Protein AF-A0A1C0ABP0-F1 (afdb_monomer_lite)

Foldseek 3Di:
DDPPPPWDKDFDDPPPKDKAFDAWDDADPVCVVQQWPTWGWIWIDDPVPVPTDPDIWIWIWGWDADPVRDIDIGIITTRCPPDHSSVSVVVVVVCVVPDDDD

Radius of gyration: 14.35 Å; chains: 1; bounding box: 39×36×33 Å

Organism: NCBI:txid1413210

Secondary structure (DSSP, 8-state):
--------EE----TT--EEEEEE----HHHHHTTEEEEEEEEES-TTTT---SS-EEEEEEEEE-TTS-EEEEEEEES-TTS-HHHHHHHHHHHTTS----

Structure (mmCIF, N/CA/C/O backbone):
data_AF-A0A1C0ABP0-F1
#
_entry.id   AF-A0A1C0ABP0-F1
#
loop_
_atom_site.group_PDB
_atom_site.id
_atom_site.type_symbol
_atom_site.label_atom_id
_atom_site.label_alt_id
_atom_site.label_comp_id
_atom_site.label_asym_id
_atom_site.label_entity_id
_atom_site.label_seq_id
_atom_site.pdbx_PDB_ins_code
_atom_site.Cartn_x
_atom_site.Cartn_y
_atom_site.Cartn_z
_atom_site.occupancy
_atom_site.B_iso_or_equiv
_atom_site.auth_seq_id
_atom_site.auth_comp_id
_atom_site.auth_asym_id
_atom_site.auth_atom_id
_atom_site.pdbx_PDB_model_num
ATOM 1 N N . MET A 1 1 ? 2.062 -29.754 -10.943 1.00 36.81 1 MET A N 1
ATOM 2 C CA . MET A 1 1 ? 2.992 -29.060 -10.030 1.00 36.81 1 MET A CA 1
ATOM 3 C C . MET A 1 1 ? 2.281 -27.790 -9.590 1.00 36.81 1 MET A C 1
ATOM 5 O O . MET A 1 1 ? 2.159 -26.876 -10.387 1.00 36.81 1 MET A O 1
ATOM 9 N N . LEU A 1 2 ? 1.648 -27.799 -8.415 1.00 37.75 2 LEU A N 1
ATOM 10 C CA . LEU A 1 2 ? 0.976 -26.611 -7.884 1.00 37.75 2 LEU A CA 1
ATOM 11 C C . LEU A 1 2 ? 2.068 -25.697 -7.330 1.00 37.75 2 LEU A C 1
ATOM 13 O O . LEU A 1 2 ? 2.594 -25.957 -6.248 1.00 37.75 2 LEU A O 1
ATOM 17 N N . GLU A 1 3 ? 2.454 -24.676 -8.093 1.00 42.16 3 GLU A N 1
ATOM 18 C CA . GLU A 1 3 ? 3.229 -23.577 -7.532 1.00 42.16 3 GLU A CA 1
ATOM 19 C C . GLU A 1 3 ? 2.358 -22.899 -6.475 1.00 42.16 3 GLU A C 1
ATOM 21 O O . GLU A 1 3 ? 1.411 -22.170 -6.771 1.00 42.16 3 GLU A O 1
ATOM 26 N N . PHE A 1 4 ? 2.652 -23.176 -5.208 1.00 43.28 4 PHE A N 1
ATOM 27 C CA . PHE A 1 4 ? 2.191 -22.328 -4.127 1.00 43.28 4 PHE A CA 1
ATOM 28 C C . PHE A 1 4 ? 2.801 -20.948 -4.368 1.00 43.28 4 PHE A C 1
ATOM 30 O O . PHE A 1 4 ? 3.975 -20.736 -4.064 1.00 43.28 4 PHE A O 1
ATOM 37 N N . PHE A 1 5 ? 2.019 -20.022 -4.930 1.00 45.97 5 PHE A N 1
ATOM 38 C CA . PHE A 1 5 ? 2.371 -18.609 -4.999 1.00 45.97 5 PHE A CA 1
ATOM 39 C C . PHE A 1 5 ? 2.637 -18.121 -3.572 1.00 45.97 5 PHE A C 1
ATOM 41 O O . PHE A 1 5 ? 1.713 -17.771 -2.834 1.00 45.97 5 PHE A O 1
ATOM 48 N N . ARG A 1 6 ? 3.904 -18.141 -3.150 1.00 54.12 6 ARG A N 1
ATOM 49 C CA . ARG A 1 6 ? 4.319 -17.585 -1.866 1.00 54.12 6 ARG A CA 1
ATOM 50 C C . ARG A 1 6 ? 4.041 -16.090 -1.921 1.00 54.12 6 ARG A C 1
ATOM 52 O O . ARG A 1 6 ? 4.660 -15.361 -2.690 1.00 54.12 6 ARG A O 1
ATOM 59 N N . ILE A 1 7 ? 3.067 -15.650 -1.135 1.00 53.03 7 ILE A N 1
ATOM 60 C CA . ILE A 1 7 ? 2.769 -14.232 -0.978 1.00 53.03 7 ILE A CA 1
ATOM 61 C C . ILE A 1 7 ? 3.819 -13.664 -0.026 1.00 53.03 7 ILE A C 1
ATOM 63 O O . ILE A 1 7 ? 3.882 -14.063 1.137 1.00 53.03 7 ILE A O 1
ATOM 67 N N . TYR A 1 8 ? 4.651 -12.750 -0.520 1.00 59.50 8 TYR A N 1
ATOM 68 C CA . TYR A 1 8 ? 5.636 -12.057 0.300 1.00 59.50 8 TYR A CA 1
ATOM 69 C C . TYR A 1 8 ? 5.067 -10.690 0.690 1.00 59.50 8 TYR A C 1
ATOM 71 O O . TYR A 1 8 ? 5.008 -9.770 -0.124 1.00 59.50 8 TYR A O 1
ATOM 79 N N . PHE A 1 9 ? 4.622 -10.562 1.941 1.00 62.44 9 PHE A N 1
ATOM 80 C CA . PHE A 1 9 ? 4.275 -9.270 2.531 1.00 62.44 9 PHE A CA 1
ATOM 81 C C . PHE A 1 9 ? 5.511 -8.706 3.234 1.00 62.44 9 PHE A C 1
ATOM 83 O O . PHE A 1 9 ? 6.031 -9.322 4.164 1.00 62.44 9 PHE A O 1
ATOM 90 N N . VAL A 1 10 ? 5.977 -7.534 2.811 1.00 61.53 10 VAL A N 1
ATOM 91 C CA . VAL A 1 10 ? 7.048 -6.798 3.489 1.00 61.53 10 VAL A CA 1
ATOM 92 C C . VAL A 1 10 ? 6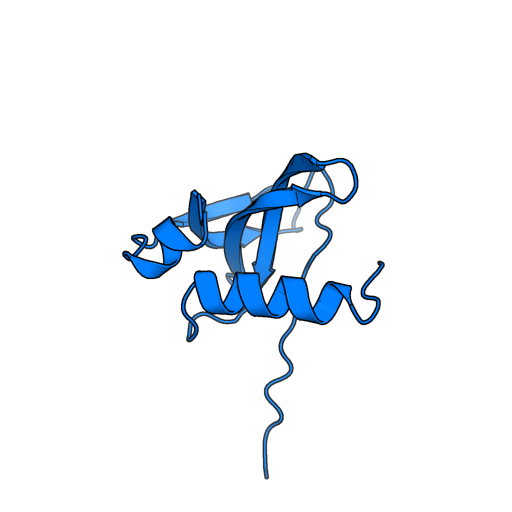.381 -5.749 4.368 1.00 61.53 10 VAL A C 1
ATOM 94 O O . VAL A 1 10 ? 5.815 -4.776 3.886 1.00 61.53 10 VAL A O 1
ATOM 97 N N . THR A 1 11 ? 6.391 -5.970 5.679 1.00 64.56 11 THR A N 1
ATOM 98 C CA . THR A 1 11 ? 5.551 -5.200 6.613 1.00 64.56 11 THR A CA 1
ATOM 99 C C . THR A 1 11 ? 6.347 -4.227 7.486 1.00 64.56 11 THR A C 1
ATOM 101 O O . THR A 1 11 ? 5.758 -3.392 8.168 1.00 64.56 11 THR A O 1
ATOM 104 N N . ARG A 1 12 ? 7.686 -4.288 7.451 1.00 58.88 12 ARG A N 1
ATOM 105 C CA . ARG A 1 12 ? 8.567 -3.348 8.158 1.00 58.88 12 ARG A CA 1
ATOM 106 C C . ARG A 1 12 ? 9.674 -2.863 7.229 1.00 58.88 12 ARG A C 1
ATOM 108 O O . ARG A 1 12 ? 10.722 -3.491 7.105 1.00 58.88 12 ARG A O 1
ATOM 115 N N . VAL A 1 13 ? 9.437 -1.730 6.580 1.00 66.50 13 VAL A N 1
ATOM 116 C CA . VAL A 1 13 ? 10.517 -0.935 5.987 1.00 66.50 13 VAL A CA 1
ATOM 117 C C . VAL A 1 13 ? 11.196 -0.102 7.066 1.00 66.50 13 VAL A C 1
ATOM 119 O O . VAL A 1 13 ? 10.573 0.272 8.062 1.00 66.50 13 VAL A O 1
ATOM 122 N N . LYS A 1 14 ? 12.497 0.156 6.908 1.00 69.19 14 LYS A N 1
ATOM 123 C CA . LYS A 1 14 ? 13.207 1.065 7.812 1.00 69.19 14 LYS A CA 1
ATOM 124 C C . LYS A 1 14 ? 12.688 2.481 7.568 1.00 69.19 14 LYS A C 1
ATOM 126 O O . LYS A 1 14 ? 12.310 2.819 6.452 1.00 69.19 14 LYS A O 1
ATOM 131 N N . SER A 1 15 ? 12.708 3.328 8.593 1.00 71.25 15 SER A N 1
ATOM 132 C CA . SER A 1 15 ? 12.251 4.722 8.472 1.00 71.25 15 SER A CA 1
ATOM 133 C C . SER A 1 15 ? 13.016 5.525 7.413 1.00 71.25 15 SER A C 1
ATOM 135 O O . SER A 1 15 ? 12.500 6.513 6.908 1.00 71.25 15 SER A O 1
ATOM 137 N N . ASN A 1 16 ? 14.231 5.098 7.059 1.00 76.56 16 ASN A N 1
ATOM 138 C CA . ASN A 1 16 ? 15.057 5.703 6.017 1.00 76.56 16 ASN A CA 1
ATOM 139 C C . ASN A 1 16 ? 14.924 5.026 4.639 1.00 76.56 16 ASN A C 1
ATOM 141 O O . ASN A 1 16 ? 15.683 5.361 3.728 1.00 76.56 16 ASN A O 1
ATOM 145 N N . THR A 1 17 ? 14.022 4.054 4.472 1.00 78.62 17 THR A N 1
ATOM 146 C CA . THR A 1 17 ? 13.776 3.431 3.170 1.00 78.62 17 THR A CA 1
ATOM 147 C C . THR A 1 17 ? 13.173 4.471 2.231 1.00 78.62 17 THR A C 1
ATOM 149 O O . THR A 1 17 ? 12.073 4.965 2.464 1.00 78.62 17 THR A O 1
ATOM 152 N N . LYS A 1 18 ? 13.891 4.791 1.150 1.00 85.81 18 LYS A N 1
ATOM 153 C CA . LYS A 1 18 ? 13.351 5.613 0.067 1.00 85.81 18 LYS A CA 1
ATOM 154 C C . LYS A 1 18 ? 12.341 4.791 -0.732 1.00 85.81 18 LYS A C 1
ATOM 156 O O . LYS A 1 18 ? 12.630 3.646 -1.085 1.00 85.81 18 LYS A O 1
ATOM 161 N N . ILE A 1 19 ? 11.173 5.377 -0.970 1.00 88.62 19 ILE A N 1
ATOM 162 C CA . ILE A 1 19 ? 10.097 4.806 -1.779 1.00 88.62 19 ILE A CA 1
ATOM 163 C C . ILE A 1 19 ? 9.822 5.795 -2.903 1.00 88.62 19 ILE A C 1
ATOM 165 O O . ILE A 1 19 ? 9.498 6.953 -2.645 1.00 88.62 19 ILE A O 1
ATOM 169 N N . GLU A 1 20 ? 9.975 5.338 -4.134 1.00 91.69 20 GLU A N 1
ATOM 170 C CA . GLU A 1 20 ? 9.655 6.091 -5.339 1.00 91.69 20 GLU A CA 1
ATOM 171 C C . GLU A 1 20 ? 8.337 5.562 -5.902 1.00 91.69 20 GLU A C 1
ATOM 173 O O . GLU A 1 20 ? 8.216 4.360 -6.128 1.00 91.69 20 GLU A O 1
ATOM 178 N N . ILE A 1 21 ? 7.350 6.438 -6.104 1.00 93.81 21 ILE A N 1
ATOM 179 C CA . ILE A 1 21 ? 6.097 6.069 -6.772 1.00 93.81 21 ILE A CA 1
ATOM 180 C C . ILE A 1 21 ? 6.366 6.020 -8.273 1.00 93.81 21 ILE A C 1
ATOM 182 O O . ILE A 1 21 ? 6.754 7.030 -8.854 1.00 93.81 21 ILE A O 1
ATOM 186 N N . ILE A 1 22 ? 6.151 4.853 -8.876 1.00 95.00 22 ILE A N 1
ATOM 187 C CA . ILE A 1 22 ? 6.317 4.632 -10.314 1.00 95.00 22 ILE A CA 1
ATOM 188 C C . ILE A 1 22 ? 4.985 4.850 -11.024 1.00 95.00 22 ILE A C 1
ATOM 190 O O . ILE A 1 22 ? 4.913 5.618 -11.980 1.00 95.00 22 ILE A O 1
ATOM 194 N N . ASN A 1 23 ? 3.926 4.210 -10.525 1.00 95.69 23 ASN A N 1
ATOM 195 C CA . ASN A 1 23 ? 2.605 4.267 -11.134 1.00 95.69 23 ASN A CA 1
ATOM 196 C C . ASN A 1 23 ? 1.511 4.282 -10.053 1.00 95.69 23 ASN A C 1
ATOM 198 O O . ASN A 1 23 ? 1.345 3.283 -9.353 1.00 95.69 23 ASN A O 1
ATOM 202 N N . PRO A 1 24 ? 0.775 5.390 -9.870 1.00 96.31 24 PRO A N 1
ATOM 203 C CA . PRO A 1 24 ? -0.404 5.396 -9.016 1.00 96.31 24 PRO A CA 1
ATOM 204 C C . PRO A 1 24 ? -1.544 4.605 -9.672 1.00 96.31 24 PRO A C 1
ATOM 206 O O . PRO A 1 24 ? -1.776 4.706 -10.874 1.00 96.31 24 PRO A O 1
ATOM 209 N N . VAL A 1 25 ? -2.279 3.843 -8.866 1.00 96.31 25 VAL A N 1
ATOM 210 C CA . VAL A 1 25 ? -3.445 3.066 -9.291 1.00 96.31 25 VAL A CA 1
ATOM 211 C C . VAL A 1 25 ? -4.706 3.727 -8.740 1.00 96.31 25 VAL A C 1
ATOM 213 O O . VAL A 1 25 ? -4.785 4.060 -7.555 1.00 96.31 25 VAL A O 1
ATOM 216 N N . ASP A 1 26 ? -5.705 3.922 -9.601 1.00 97.19 26 ASP A N 1
ATOM 217 C CA . ASP A 1 26 ? -6.975 4.522 -9.200 1.00 97.19 26 ASP A CA 1
ATOM 218 C C . ASP A 1 26 ? -7.736 3.625 -8.217 1.00 97.19 26 ASP A C 1
ATOM 220 O O . ASP A 1 26 ? -7.968 2.440 -8.458 1.00 97.19 26 ASP A O 1
ATOM 224 N N . LEU A 1 27 ? -8.186 4.222 -7.112 1.00 97.44 27 LEU A N 1
ATOM 225 C CA . LEU A 1 27 ? -8.955 3.516 -6.091 1.00 97.44 27 LEU A CA 1
ATOM 226 C C . LEU A 1 27 ? -10.406 3.327 -6.531 1.00 97.44 27 LEU A C 1
ATOM 228 O O . LEU A 1 27 ? -11.137 4.302 -6.763 1.00 97.44 27 LEU A O 1
ATOM 232 N N . ASN A 1 28 ? -10.855 2.074 -6.551 1.00 97.44 28 ASN A N 1
ATOM 233 C CA . ASN A 1 28 ? -12.251 1.755 -6.819 1.00 97.44 28 ASN A CA 1
ATOM 234 C C . ASN A 1 28 ? -13.143 2.011 -5.584 1.00 97.44 28 ASN A C 1
ATOM 236 O O . ASN A 1 28 ? -12.680 2.385 -4.502 1.00 97.44 28 ASN A O 1
ATOM 240 N N . THR A 1 29 ? -14.456 1.822 -5.733 1.00 98.12 29 THR A N 1
ATOM 241 C CA . THR A 1 29 ? -15.427 2.053 -4.648 1.00 98.12 29 THR A CA 1
ATOM 242 C C . THR A 1 29 ? -15.142 1.204 -3.405 1.00 98.12 29 THR A C 1
ATOM 244 O O . THR A 1 29 ? -15.154 1.733 -2.296 1.00 98.12 29 THR A O 1
ATOM 247 N N . LYS A 1 30 ? -14.812 -0.083 -3.572 1.00 97.81 30 LYS A N 1
ATOM 248 C CA . LYS A 1 30 ? -14.530 -0.997 -2.450 1.00 97.81 30 LYS A CA 1
ATOM 249 C C . LYS A 1 30 ? -13.241 -0.630 -1.718 1.00 97.81 30 LYS A C 1
ATOM 251 O O . LYS A 1 30 ? -13.150 -0.811 -0.503 1.00 97.81 30 LYS A O 1
ATOM 256 N N . ASP A 1 31 ? -12.250 -0.112 -2.440 1.00 97.25 31 ASP A N 1
ATOM 257 C CA . ASP A 1 31 ? -11.007 0.382 -1.850 1.00 97.25 31 ASP A CA 1
ATOM 258 C C . ASP A 1 31 ? -11.280 1.593 -0.952 1.00 97.25 31 ASP A C 1
ATOM 260 O O . ASP A 1 31 ? -10.825 1.632 0.193 1.00 97.25 31 ASP A O 1
ATOM 264 N N . LYS A 1 32 ? -12.111 2.534 -1.416 1.00 96.62 32 LYS A N 1
ATOM 265 C CA . LYS A 1 32 ? -12.533 3.701 -0.625 1.00 96.62 32 LYS A CA 1
ATOM 266 C C . LYS A 1 32 ? -13.333 3.295 0.614 1.00 96.62 32 LYS A C 1
ATOM 268 O O . LYS A 1 32 ? -13.025 3.755 1.709 1.00 96.62 32 LYS A O 1
ATOM 273 N N . GLU A 1 33 ? -14.300 2.387 0.469 1.00 96.75 33 GLU A N 1
ATOM 274 C CA . GLU A 1 33 ? -15.069 1.818 1.593 1.00 96.75 33 GLU A CA 1
ATOM 275 C C . GLU A 1 33 ? -14.170 1.110 2.618 1.00 96.75 33 GLU A C 1
ATOM 277 O O . GLU A 1 33 ? -14.441 1.113 3.819 1.00 96.75 33 GLU A O 1
ATOM 282 N N . SER A 1 34 ? -13.064 0.532 2.148 1.00 93.44 34 SER A N 1
ATOM 283 C CA . SER A 1 34 ? -12.060 -0.133 2.982 1.00 93.44 34 SER A CA 1
ATOM 284 C C . SER A 1 34 ? -10.999 0.821 3.543 1.00 93.44 34 SER A C 1
ATOM 286 O O . SER A 1 34 ? -10.021 0.355 4.130 1.00 93.44 34 SER A O 1
ATOM 288 N N . ASN 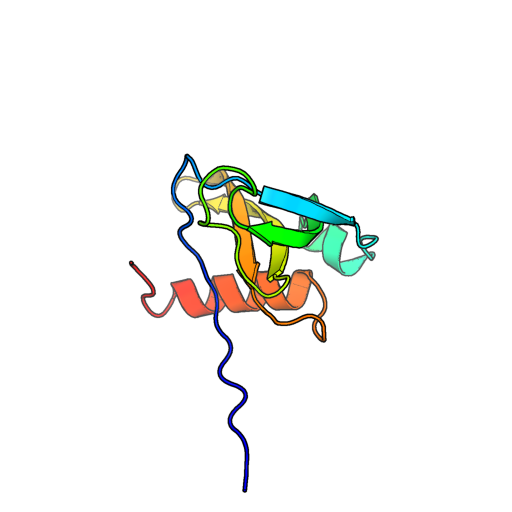A 1 35 ? -11.183 2.138 3.401 1.00 95.62 35 ASN A N 1
ATOM 289 C CA . ASN A 1 35 ? -10.256 3.183 3.845 1.00 95.62 35 ASN A CA 1
ATOM 290 C C . ASN A 1 35 ? -8.838 3.060 3.255 1.00 95.62 35 ASN A C 1
ATOM 292 O O . ASN A 1 35 ? -7.847 3.406 3.912 1.00 95.62 35 ASN A O 1
ATOM 296 N N . ILE A 1 36 ? -8.721 2.562 2.021 1.00 96.75 36 ILE A N 1
ATOM 297 C CA . ILE A 1 36 ? -7.472 2.653 1.263 1.00 96.75 36 ILE A CA 1
ATOM 298 C C . ILE A 1 36 ? -7.238 4.122 0.901 1.00 96.75 36 ILE A C 1
ATOM 300 O O . ILE A 1 36 ? -8.139 4.816 0.437 1.00 96.75 36 ILE A O 1
ATOM 304 N N . LEU A 1 37 ? -6.020 4.596 1.155 1.00 96.81 37 LEU A N 1
ATOM 305 C CA . LEU A 1 37 ? -5.589 5.971 0.910 1.00 96.81 37 LEU A CA 1
ATOM 306 C C . LEU A 1 37 ? -4.697 6.093 -0.328 1.00 96.81 37 LEU A C 1
ATOM 308 O O . LEU A 1 37 ? -4.652 7.152 -0.944 1.00 96.81 37 LEU A O 1
ATOM 312 N N . LEU A 1 38 ? -3.948 5.038 -0.651 1.00 96.81 38 LEU A N 1
ATOM 313 C CA . LEU A 1 38 ? -3.051 4.978 -1.802 1.00 96.81 38 LEU A CA 1
ATOM 314 C C . LEU A 1 38 ? -2.918 3.529 -2.253 1.00 96.81 38 LEU A C 1
ATOM 316 O O . LEU A 1 38 ? -2.786 2.629 -1.420 1.00 96.81 38 LEU A O 1
ATOM 320 N N . ASP A 1 39 ? -2.880 3.347 -3.561 1.00 97.38 39 ASP A N 1
ATOM 321 C CA . ASP A 1 39 ? -2.432 2.134 -4.215 1.00 97.38 39 ASP A CA 1
ATOM 322 C C . ASP A 1 39 ? -1.473 2.538 -5.335 1.00 97.38 39 ASP A C 1
ATOM 324 O O . ASP A 1 39 ? -1.776 3.452 -6.104 1.00 97.38 39 ASP A O 1
ATOM 328 N N . ALA A 1 40 ? -0.279 1.958 -5.363 1.00 97.38 40 ALA A N 1
ATOM 329 C CA . ALA A 1 40 ? 0.737 2.333 -6.334 1.00 97.38 40 ALA A CA 1
ATOM 330 C C . ALA A 1 40 ? 1.790 1.247 -6.531 1.00 97.38 40 ALA A C 1
ATOM 332 O O . ALA A 1 40 ? 2.213 0.597 -5.572 1.00 97.38 40 ALA A O 1
ATOM 333 N N . ASP A 1 41 ? 2.305 1.155 -7.749 1.00 95.38 41 ASP A N 1
ATOM 334 C CA . ASP A 1 41 ? 3.568 0.485 -8.027 1.00 95.38 41 ASP A CA 1
ATOM 335 C C . ASP A 1 41 ? 4.712 1.410 -7.599 1.00 95.38 41 ASP A C 1
ATOM 337 O O . ASP A 1 41 ? 4.701 2.623 -7.845 1.00 95.38 41 ASP A O 1
ATOM 341 N N . VAL A 1 42 ? 5.694 0.849 -6.905 1.00 93.38 42 VAL A N 1
ATOM 342 C CA . VAL A 1 42 ? 6.782 1.579 -6.264 1.00 93.38 42 VAL A CA 1
ATOM 343 C C . VAL A 1 42 ? 8.120 0.887 -6.462 1.00 93.38 42 VAL A C 1
ATOM 345 O O . VAL A 1 42 ? 8.217 -0.339 -6.544 1.00 93.38 42 VAL A O 1
ATOM 348 N N . MET A 1 43 ? 9.186 1.679 -6.428 1.00 91.19 43 MET A N 1
ATOM 349 C CA . MET A 1 43 ? 10.547 1.180 -6.316 1.00 91.19 43 MET A CA 1
ATOM 350 C C . MET A 1 43 ? 11.117 1.496 -4.935 1.00 91.19 43 MET A C 1
ATOM 352 O O . MET A 1 43 ? 10.950 2.598 -4.410 1.00 91.19 43 MET A O 1
ATOM 356 N N . LEU A 1 44 ? 11.798 0.519 -4.334 1.00 87.81 44 LEU A N 1
ATOM 357 C CA . LEU A 1 44 ? 12.413 0.664 -3.015 1.00 87.81 44 LEU A CA 1
ATOM 358 C C . LEU A 1 4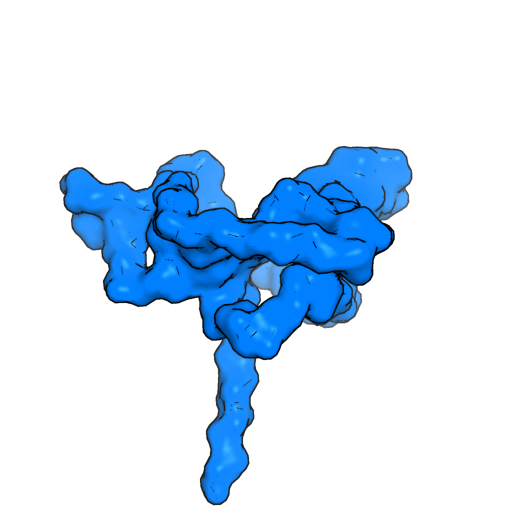4 ? 13.922 0.876 -3.124 1.00 87.81 44 LEU A C 1
ATOM 360 O O . LEU A 1 44 ? 14.596 0.224 -3.922 1.00 87.81 44 LEU A O 1
ATOM 364 N N . GLY A 1 45 ? 14.455 1.721 -2.245 1.00 81.81 45 GLY A N 1
ATOM 365 C CA . GLY A 1 45 ? 15.882 2.016 -2.147 1.00 81.81 45 GLY A CA 1
ATOM 366 C C . GLY A 1 45 ? 16.300 3.224 -2.982 1.00 81.81 45 GLY A C 1
ATOM 367 O O . GLY A 1 45 ? 15.480 3.933 -3.555 1.00 81.81 45 GLY A O 1
ATOM 368 N N . ASP A 1 46 ? 17.599 3.500 -2.995 1.00 76.25 46 ASP A N 1
ATOM 369 C CA . ASP A 1 46 ? 18.159 4.701 -3.616 1.00 76.25 46 ASP A CA 1
ATOM 370 C C . ASP A 1 46 ? 19.091 4.330 -4.771 1.00 76.25 46 ASP A C 1
ATOM 372 O O . ASP A 1 46 ? 19.939 3.440 -4.640 1.00 76.25 46 ASP A O 1
ATOM 376 N N . HIS A 1 47 ? 18.970 5.060 -5.879 1.00 68.19 47 HIS A N 1
ATOM 377 C CA . HIS A 1 47 ? 19.874 4.979 -7.023 1.00 68.19 47 HIS A CA 1
ATOM 378 C C . HIS A 1 47 ? 21.334 5.234 -6.641 1.00 68.19 47 HIS A C 1
ATOM 380 O O . HIS A 1 47 ? 22.235 4.604 -7.190 1.00 68.19 47 HIS A O 1
ATOM 386 N N . THR A 1 48 ? 21.574 6.135 -5.688 1.00 69.44 48 THR A N 1
ATOM 387 C CA . THR A 1 48 ? 22.928 6.580 -5.333 1.00 69.44 48 THR A CA 1
ATOM 388 C C . THR A 1 48 ? 23.666 5.606 -4.414 1.00 69.44 48 THR A C 1
ATOM 390 O O . THR A 1 48 ? 24.892 5.538 -4.452 1.00 69.44 48 THR A O 1
ATOM 393 N N . SER A 1 49 ? 22.948 4.800 -3.620 1.00 65.81 49 SER A N 1
ATOM 394 C 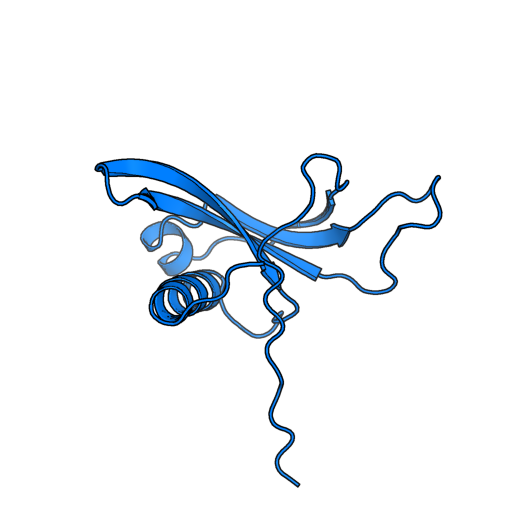CA . SER A 1 49 ? 23.555 3.936 -2.592 1.00 65.81 49 SER A CA 1
ATOM 395 C C . SER A 1 49 ? 23.650 2.453 -2.974 1.00 65.81 49 SER A C 1
ATOM 397 O O . SER A 1 49 ? 23.989 1.631 -2.127 1.00 65.81 49 SER A O 1
ATOM 399 N N . LYS A 1 50 ? 23.359 2.081 -4.233 1.00 69.75 50 LYS A N 1
ATOM 400 C CA . LYS A 1 50 ? 23.284 0.678 -4.713 1.00 69.75 50 LYS A CA 1
ATOM 401 C C . LYS A 1 50 ? 22.302 -0.210 -3.924 1.00 69.75 50 LYS A C 1
ATOM 403 O O . LYS A 1 50 ? 22.359 -1.431 -4.023 1.00 69.75 50 LYS A O 1
ATOM 408 N N . THR A 1 51 ? 21.396 0.391 -3.153 1.00 75.50 51 THR A N 1
ATOM 409 C CA . THR A 1 51 ? 20.381 -0.320 -2.354 1.00 75.50 51 THR A CA 1
ATOM 410 C C . THR A 1 51 ? 19.050 -0.471 -3.084 1.00 75.50 51 THR A C 1
ATOM 412 O O . THR A 1 51 ? 18.131 -1.082 -2.541 1.00 75.50 51 THR A O 1
ATOM 415 N N . ARG A 1 52 ? 18.931 0.090 -4.297 1.00 81.44 52 ARG A N 1
ATOM 416 C CA . ARG A 1 52 ? 17.714 -0.003 -5.106 1.00 81.44 52 ARG A CA 1
ATOM 417 C C . ARG A 1 52 ? 17.384 -1.464 -5.398 1.00 81.44 52 ARG A C 1
ATOM 419 O O . ARG A 1 52 ? 18.240 -2.228 -5.851 1.00 81.44 52 ARG A O 1
ATOM 426 N N . MET A 1 53 ? 16.143 -1.848 -5.129 1.00 81.56 53 MET A N 1
ATOM 427 C CA . MET A 1 53 ? 15.644 -3.165 -5.492 1.00 81.56 53 MET A CA 1
ATOM 428 C C . MET A 1 53 ? 15.623 -3.325 -7.016 1.00 81.56 53 MET A C 1
ATOM 430 O O . MET A 1 53 ? 15.508 -2.358 -7.763 1.00 81.56 53 MET A O 1
ATOM 434 N N . LYS A 1 54 ? 15.775 -4.569 -7.480 1.00 82.12 54 LYS A N 1
ATOM 435 C CA . LYS A 1 54 ? 15.777 -4.892 -8.917 1.00 82.12 54 LYS A CA 1
ATOM 436 C C . LYS A 1 54 ? 14.378 -4.918 -9.530 1.00 82.12 54 LYS A C 1
ATOM 438 O O . LYS A 1 54 ? 14.255 -4.792 -10.741 1.00 82.12 54 LYS A O 1
ATOM 443 N N . HIS A 1 55 ? 13.361 -5.139 -8.706 1.00 85.81 55 HIS A N 1
ATOM 444 C CA . HIS A 1 55 ? 11.983 -5.324 -9.135 1.00 85.81 55 HIS A CA 1
ATOM 445 C C . HIS A 1 55 ? 11.084 -4.340 -8.404 1.00 85.81 55 HIS A C 1
ATOM 447 O O . HIS A 1 55 ? 11.312 -4.050 -7.225 1.00 85.81 55 HIS A O 1
ATOM 453 N N . GLU A 1 56 ? 10.071 -3.869 -9.122 1.00 90.00 56 GLU A N 1
ATOM 454 C CA . GLU A 1 56 ? 8.988 -3.082 -8.558 1.00 90.00 56 GLU A CA 1
ATOM 455 C C . GLU A 1 56 ? 8.240 -3.887 -7.498 1.00 90.00 56 GLU A C 1
ATOM 457 O O . GLU A 1 56 ? 8.147 -5.118 -7.531 1.00 90.00 56 GLU A O 1
ATOM 462 N N . MET A 1 57 ? 7.713 -3.149 -6.539 1.00 90.25 57 MET A N 1
ATOM 463 C CA . MET A 1 57 ? 6.818 -3.624 -5.502 1.00 90.25 57 MET A CA 1
ATOM 464 C C . MET A 1 57 ? 5.516 -2.843 -5.629 1.00 90.25 57 MET A C 1
ATOM 466 O O . MET A 1 57 ? 5.471 -1.804 -6.273 1.00 90.25 57 MET A O 1
ATOM 470 N N . ARG A 1 58 ? 4.466 -3.292 -4.958 1.00 92.38 58 ARG A N 1
ATOM 471 C CA . ARG A 1 58 ? 3.230 -2.532 -4.807 1.00 92.38 58 ARG A CA 1
ATOM 472 C C . ARG A 1 58 ? 3.088 -2.038 -3.379 1.00 92.38 58 ARG A C 1
ATOM 474 O O . ARG A 1 58 ? 3.303 -2.799 -2.432 1.00 92.38 58 ARG A O 1
ATOM 481 N N . LEU A 1 59 ? 2.717 -0.775 -3.222 1.00 93.12 59 LEU A N 1
ATOM 482 C CA . LEU A 1 59 ? 2.399 -0.125 -1.961 1.00 93.12 59 LEU A CA 1
ATOM 483 C C . LEU A 1 59 ? 0.891 0.087 -1.862 1.00 93.12 59 LEU A C 1
ATOM 485 O O . LEU A 1 59 ? 0.318 0.851 -2.628 1.00 93.12 59 LEU A O 1
ATOM 489 N N . VAL A 1 60 ? 0.278 -0.519 -0.847 1.00 93.25 60 VAL A N 1
ATOM 490 C CA . VAL A 1 60 ? -1.092 -0.206 -0.432 1.00 93.25 60 VAL A CA 1
ATOM 491 C C . VAL A 1 60 ? -1.036 0.514 0.910 1.00 93.25 60 VAL A C 1
ATOM 493 O O . VAL A 1 60 ? -0.576 -0.056 1.900 1.00 93.25 60 VAL A O 1
ATOM 496 N N . ARG A 1 61 ? -1.511 1.759 0.961 1.00 93.62 61 ARG A N 1
ATOM 497 C CA . ARG A 1 61 ? -1.640 2.540 2.199 1.00 93.62 61 ARG A CA 1
ATOM 498 C C . ARG A 1 61 ? -3.078 2.494 2.680 1.00 93.62 61 ARG A C 1
ATOM 500 O O . ARG A 1 61 ? -3.985 2.867 1.944 1.00 93.62 61 ARG A O 1
ATOM 507 N N . VAL A 1 62 ? -3.290 2.104 3.930 1.00 92.62 62 VAL A N 1
ATOM 508 C CA . VAL A 1 62 ? -4.627 1.978 4.525 1.00 92.62 62 VAL A CA 1
ATOM 509 C C . VAL A 1 62 ? -4.710 2.721 5.851 1.00 92.62 62 VAL A C 1
ATOM 511 O O . VAL A 1 62 ? -3.783 2.671 6.664 1.00 92.62 62 VAL A O 1
ATOM 514 N N . LYS A 1 63 ? -5.837 3.398 6.086 1.00 92.12 63 LYS A N 1
ATOM 515 C CA . LYS A 1 63 ? -6.190 3.955 7.394 1.00 92.12 63 LYS A CA 1
ATOM 516 C C . LYS A 1 63 ? -6.973 2.912 8.192 1.00 92.12 63 LYS A C 1
ATOM 518 O O . LYS A 1 63 ? -7.972 2.376 7.725 1.00 92.12 63 LYS A O 1
ATOM 523 N N . THR A 1 64 ? -6.525 2.621 9.405 1.00 88.62 64 THR A N 1
ATOM 524 C CA . THR A 1 64 ? -7.175 1.695 10.341 1.00 88.62 64 THR A CA 1
ATOM 525 C C . THR A 1 64 ? -7.247 2.319 11.730 1.00 88.62 64 THR A C 1
ATOM 527 O O . THR A 1 64 ? -6.642 3.353 11.995 1.00 88.62 64 THR A O 1
ATOM 530 N N . ILE A 1 65 ? -7.973 1.668 12.628 1.00 85.50 65 ILE A N 1
ATOM 531 C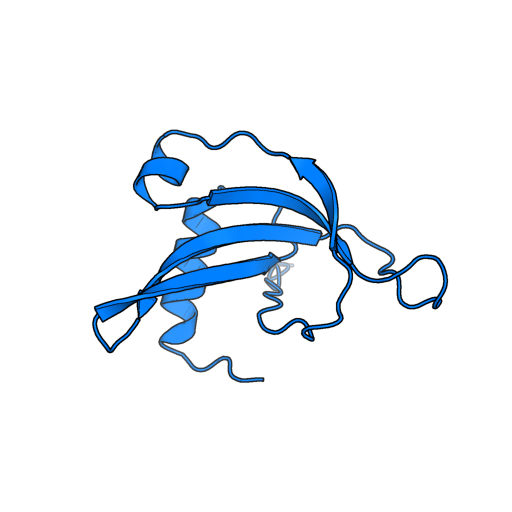 CA . ILE A 1 65 ? -7.972 1.960 14.059 1.00 85.50 65 ILE A CA 1
ATOM 532 C C . ILE A 1 65 ? -7.155 0.865 14.758 1.00 85.50 65 ILE A C 1
ATOM 534 O O . ILE A 1 65 ? -7.234 -0.307 14.368 1.00 85.50 65 ILE A O 1
ATOM 538 N N . ASP A 1 66 ? -6.311 1.242 15.716 1.00 81.56 66 ASP A N 1
ATOM 539 C CA . ASP A 1 66 ? -5.547 0.307 16.542 1.00 81.56 66 ASP A CA 1
ATOM 540 C C . ASP A 1 66 ? -6.365 -0.231 17.735 1.00 81.56 66 ASP A C 1
ATOM 542 O O . ASP A 1 66 ? -7.582 -0.068 17.808 1.00 81.56 66 ASP A O 1
ATOM 546 N N . ARG A 1 67 ? -5.710 -0.946 18.658 1.00 81.81 67 ARG A N 1
ATOM 547 C CA . ARG A 1 67 ? -6.386 -1.552 19.819 1.00 81.81 67 ARG A CA 1
ATOM 548 C C . ARG A 1 67 ? -6.843 -0.527 20.860 1.00 81.81 67 ARG A C 1
ATOM 550 O O . ARG A 1 67 ? -7.725 -0.849 21.646 1.00 81.81 67 ARG A O 1
ATOM 557 N N . ASP A 1 68 ? -6.285 0.679 20.831 1.00 88.50 68 ASP A N 1
ATOM 558 C CA . ASP A 1 68 ? -6.569 1.758 21.778 1.00 88.50 68 ASP A CA 1
ATOM 559 C C . ASP A 1 68 ? -7.558 2.779 21.187 1.00 88.50 68 ASP A C 1
ATOM 561 O O . ASP A 1 68 ? -7.651 3.912 21.661 1.00 88.50 68 ASP A O 1
ATOM 565 N N . ASN A 1 69 ? -8.291 2.394 20.134 1.00 86.00 69 ASN A N 1
ATOM 566 C CA . ASN A 1 69 ? -9.191 3.252 19.364 1.00 86.00 69 ASN A CA 1
ATOM 567 C C . ASN A 1 69 ? -8.515 4.479 18.727 1.00 86.00 69 ASN A C 1
ATOM 569 O O . ASN A 1 69 ? -9.181 5.475 18.438 1.00 86.00 69 ASN A O 1
ATOM 573 N N . LYS A 1 70 ? -7.205 4.421 18.463 1.00 87.19 70 LYS A N 1
ATOM 574 C CA . LYS A 1 70 ? -6.486 5.505 17.786 1.00 87.19 70 LYS A CA 1
ATOM 575 C C . LYS A 1 70 ? -6.360 5.228 16.299 1.00 87.19 70 LYS A C 1
ATOM 577 O O . LYS A 1 70 ? -6.122 4.100 15.867 1.00 87.19 70 LYS A O 1
ATOM 582 N N . GLU A 1 71 ? -6.504 6.282 15.504 1.00 88.50 71 GLU A N 1
ATOM 583 C CA . GLU A 1 71 ? -6.271 6.203 14.068 1.00 88.50 71 GLU A CA 1
ATOM 584 C C . GLU A 1 71 ? -4.797 5.908 13.772 1.00 88.50 71 GLU A C 1
ATOM 586 O O . GLU A 1 71 ? -3.886 6.492 14.362 1.00 88.50 71 GLU A O 1
ATOM 591 N N . LYS A 1 72 ? -4.564 5.014 12.815 1.00 86.50 72 LYS A N 1
ATOM 592 C CA . LYS A 1 72 ? -3.241 4.599 12.370 1.00 86.50 72 LYS A CA 1
ATOM 593 C C . LYS A 1 72 ? -3.230 4.412 10.860 1.00 86.50 72 LYS A C 1
ATOM 595 O O . LYS A 1 72 ? -4.132 3.800 10.294 1.00 86.50 72 LYS A O 1
ATOM 600 N N . ILE A 1 73 ? -2.170 4.884 10.214 1.00 88.94 73 ILE A N 1
ATOM 601 C CA . ILE A 1 73 ? -1.899 4.613 8.800 1.00 88.94 73 ILE A CA 1
ATOM 602 C C . ILE A 1 73 ? -0.884 3.476 8.713 1.00 88.94 73 ILE A C 1
ATOM 604 O O . ILE A 1 73 ? 0.092 3.442 9.466 1.00 88.94 73 ILE A O 1
ATOM 608 N N . ILE A 1 74 ? -1.138 2.525 7.819 1.00 86.75 74 ILE A N 1
ATOM 609 C CA . ILE A 1 74 ? -0.264 1.382 7.570 1.00 86.75 74 ILE A CA 1
ATOM 610 C C . ILE A 1 74 ? 0.096 1.353 6.091 1.00 86.75 74 ILE A C 1
ATOM 612 O O . ILE A 1 74 ? -0.790 1.373 5.238 1.00 86.75 74 ILE A O 1
ATOM 616 N N . ASP A 1 75 ? 1.393 1.239 5.826 1.00 89.19 75 ASP A N 1
ATOM 617 C CA . ASP A 1 75 ? 1.953 0.991 4.503 1.00 89.19 75 ASP A CA 1
ATOM 618 C C . ASP A 1 75 ? 2.218 -0.508 4.346 1.00 89.19 75 ASP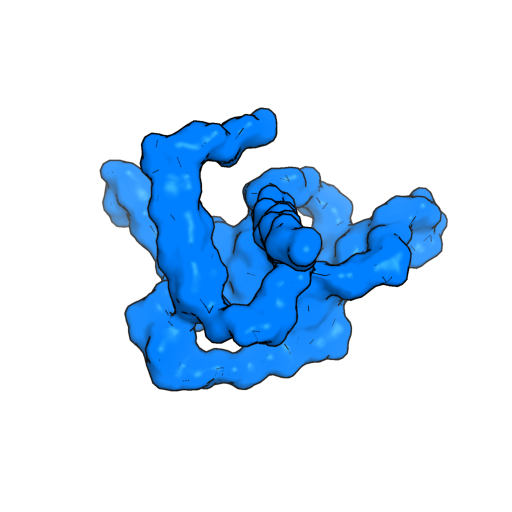 A C 1
ATOM 620 O O . ASP A 1 75 ? 2.957 -1.107 5.129 1.00 89.19 75 ASP A O 1
ATOM 624 N N . ILE A 1 76 ? 1.590 -1.123 3.346 1.00 88.06 76 ILE A N 1
ATOM 625 C CA . ILE A 1 76 ? 1.699 -2.550 3.045 1.00 88.06 76 ILE A CA 1
ATOM 626 C C . ILE A 1 76 ? 2.453 -2.701 1.727 1.00 88.06 76 ILE A C 1
ATOM 628 O O . ILE A 1 76 ? 1.897 -2.463 0.654 1.00 88.06 76 ILE A O 1
ATOM 632 N N . LEU A 1 77 ? 3.711 -3.135 1.805 1.00 88.94 77 LEU A N 1
ATOM 633 C CA . LEU A 1 77 ? 4.511 -3.460 0.627 1.00 88.94 77 LEU A CA 1
ATOM 634 C C . LEU A 1 77 ? 4.346 -4.935 0.268 1.00 88.94 77 LEU A C 1
ATOM 636 O O . LEU A 1 77 ? 4.433 -5.820 1.123 1.00 88.94 77 LEU A O 1
ATOM 640 N N . ASN A 1 78 ? 4.085 -5.206 -1.003 1.00 87.81 78 ASN A N 1
ATOM 641 C CA . ASN A 1 78 ? 3.772 -6.543 -1.491 1.00 87.81 78 ASN A CA 1
ATOM 642 C C . ASN A 1 78 ? 4.185 -6.714 -2.961 1.00 87.81 78 ASN A C 1
ATOM 644 O O . ASN A 1 78 ? 4.548 -5.749 -3.623 1.00 87.81 78 ASN A O 1
ATOM 648 N N . ASN A 1 79 ? 4.125 -7.945 -3.466 1.00 87.38 79 ASN A N 1
ATOM 649 C CA . ASN A 1 79 ? 4.397 -8.284 -4.865 1.00 87.38 79 ASN A CA 1
ATOM 650 C C . ASN A 1 79 ? 3.157 -8.837 -5.601 1.00 87.38 79 ASN A C 1
ATOM 652 O O . ASN A 1 79 ? 3.294 -9.575 -6.575 1.00 87.38 79 ASN A O 1
ATOM 656 N N . ARG A 1 80 ? 1.945 -8.543 -5.107 1.00 87.00 80 ARG A N 1
ATOM 657 C CA . ARG A 1 80 ? 0.668 -8.995 -5.680 1.00 87.00 80 ARG A CA 1
ATOM 658 C C . ARG A 1 80 ? 0.022 -7.864 -6.467 1.00 87.00 80 ARG A C 1
ATOM 660 O O . ARG A 1 80 ? -0.786 -7.092 -5.954 1.00 87.00 80 ARG A O 1
ATOM 667 N N . PHE A 1 81 ? 0.378 -7.792 -7.738 1.00 90.06 81 PHE A N 1
ATOM 668 C CA . PHE A 1 81 ? -0.194 -6.846 -8.698 1.00 90.06 81 PHE A CA 1
ATOM 669 C C . PHE A 1 81 ? -1.555 -7.314 -9.241 1.00 90.06 81 PHE A C 1
ATOM 671 O O . PHE A 1 81 ? -2.297 -6.541 -9.827 1.00 90.06 81 PHE A O 1
ATOM 678 N N . ASP A 1 82 ? -1.907 -8.577 -9.001 1.00 91.12 82 ASP A N 1
ATOM 679 C CA . ASP A 1 82 ? -3.115 -9.239 -9.496 1.00 91.12 82 ASP A CA 1
ATOM 680 C C . ASP A 1 82 ? -4.343 -9.093 -8.579 1.00 91.12 82 ASP A C 1
ATOM 682 O O . ASP A 1 82 ? -5.448 -9.472 -8.960 1.00 91.12 82 ASP A O 1
ATOM 686 N N . LEU A 1 83 ? -4.163 -8.582 -7.357 1.00 91.62 83 LEU A N 1
ATOM 687 C CA . LEU A 1 83 ? -5.233 -8.450 -6.362 1.00 91.62 83 LEU A CA 1
ATOM 688 C C . LEU A 1 83 ? -5.710 -7.003 -6.227 1.00 91.62 83 LEU A C 1
ATOM 690 O O . LEU A 1 83 ? -4.950 -6.067 -6.427 1.00 91.62 83 LEU A O 1
ATOM 694 N N . GLU A 1 84 ? -6.954 -6.792 -5.816 1.00 95.44 84 GLU A N 1
ATOM 695 C CA . GLU A 1 84 ? -7.440 -5.446 -5.480 1.00 95.44 84 GLU A CA 1
ATOM 696 C C . GLU A 1 84 ? -6.859 -4.973 -4.129 1.00 95.44 84 GLU A C 1
ATOM 698 O O . GLU A 1 84 ? -6.611 -5.783 -3.224 1.00 95.44 84 GLU A O 1
ATOM 703 N N . ALA A 1 85 ? -6.659 -3.661 -3.958 1.00 94.81 85 ALA A N 1
ATOM 704 C CA . ALA A 1 85 ? -5.991 -3.095 -2.781 1.00 94.81 85 ALA A CA 1
ATOM 705 C C . ALA A 1 85 ? -6.708 -3.442 -1.463 1.00 94.81 85 ALA A C 1
ATOM 707 O O . ALA A 1 85 ? -6.068 -3.838 -0.481 1.00 94.81 85 ALA A O 1
ATOM 708 N N . HIS A 1 86 ? -8.043 -3.393 -1.436 1.00 94.75 86 HIS A N 1
ATOM 709 C CA . HIS A 1 86 ? -8.810 -3.807 -0.258 1.00 94.75 86 HIS A CA 1
ATOM 710 C C . HIS A 1 86 ? -8.644 -5.295 0.096 1.00 94.75 86 HIS A C 1
ATOM 712 O O . HIS A 1 86 ? -8.681 -5.655 1.277 1.00 94.75 86 HIS A O 1
ATOM 718 N N . ILE A 1 87 ? -8.422 -6.176 -0.887 1.00 92.94 87 ILE A N 1
ATOM 719 C CA . ILE A 1 87 ? -8.159 -7.603 -0.643 1.00 92.94 87 ILE A CA 1
ATOM 720 C C . ILE A 1 87 ? -6.789 -7.782 0.013 1.00 92.94 87 ILE A C 1
ATOM 722 O O . ILE A 1 87 ? -6.657 -8.570 0.957 1.00 92.94 87 ILE A O 1
ATOM 726 N N . ILE A 1 88 ? -5.789 -7.009 -0.418 1.00 90.19 88 ILE A N 1
ATOM 727 C CA . ILE A 1 88 ? -4.454 -6.973 0.195 1.00 90.19 88 ILE A CA 1
ATOM 728 C C . ILE A 1 88 ? -4.552 -6.499 1.652 1.00 90.19 88 ILE A C 1
ATOM 730 O O . ILE A 1 88 ? -4.076 -7.192 2.556 1.00 90.19 88 ILE A O 1
ATOM 734 N N . ALA A 1 89 ? -5.240 -5.383 1.911 1.00 88.94 89 ALA A N 1
ATOM 735 C CA . ALA A 1 89 ? -5.419 -4.851 3.265 1.00 88.94 89 ALA A CA 1
ATOM 736 C C . ALA A 1 89 ? -6.172 -5.827 4.189 1.00 88.94 89 ALA A C 1
ATOM 738 O O . ALA A 1 89 ? -5.760 -6.075 5.328 1.00 88.94 89 ALA A O 1
ATOM 739 N N . LYS A 1 90 ? -7.242 -6.459 3.687 1.00 88.12 90 LYS A N 1
ATOM 740 C CA . LYS A 1 90 ? -7.992 -7.494 4.415 1.00 88.12 90 LYS A CA 1
ATOM 741 C C . LYS A 1 90 ? -7.122 -8.709 4.740 1.00 88.12 90 LYS A C 1
ATOM 743 O O . LYS A 1 90 ? -7.227 -9.258 5.839 1.00 88.12 90 LYS A O 1
ATOM 748 N N . SER A 1 91 ? -6.265 -9.121 3.809 1.00 84.12 91 SER A N 1
ATOM 749 C CA . SER A 1 91 ? -5.335 -10.240 3.996 1.00 84.12 91 SER A CA 1
ATOM 750 C C . SER A 1 91 ? -4.286 -9.921 5.059 1.00 84.12 91 SER A C 1
ATOM 752 O O . SER A 1 91 ? -4.092 -10.716 5.977 1.00 84.12 91 SER A O 1
ATOM 754 N N . TYR A 1 92 ? -3.698 -8.724 5.021 1.00 81.06 92 TYR A N 1
ATOM 755 C CA . TYR A 1 92 ? -2.770 -8.248 6.048 1.00 81.06 92 TYR A CA 1
ATOM 756 C C . TYR A 1 92 ? -3.400 -8.258 7.454 1.00 81.06 92 TYR A C 1
ATOM 758 O O . TYR A 1 92 ? -2.805 -8.777 8.402 1.00 81.06 92 TYR A O 1
ATOM 766 N N . LYS A 1 93 ? -4.646 -7.777 7.589 1.00 77.75 93 LYS A N 1
ATOM 767 C CA . LYS A 1 93 ? -5.375 -7.781 8.870 1.00 77.75 93 LYS A CA 1
ATOM 768 C C . LYS A 1 93 ? -5.602 -9.194 9.420 1.00 77.75 93 LYS A C 1
ATOM 770 O O . LYS A 1 93 ? -5.477 -9.396 10.625 1.00 77.75 93 LYS A O 1
ATOM 775 N N . LYS A 1 94 ? -5.910 -10.172 8.560 1.00 73.44 94 LYS A N 1
ATOM 776 C CA . LYS A 1 94 ? -6.063 -11.582 8.968 1.00 73.44 94 LYS A CA 1
ATOM 777 C C . LYS A 1 94 ? -4.740 -12.181 9.449 1.00 73.44 94 LYS A C 1
ATOM 779 O O . LYS A 1 94 ? -4.722 -12.867 10.467 1.00 73.44 94 LYS A O 1
ATOM 784 N N . THR A 1 95 ? -3.637 -11.886 8.762 1.00 64.19 95 THR A N 1
ATOM 785 C CA . THR A 1 95 ? -2.304 -12.396 9.118 1.00 64.19 95 THR A CA 1
ATOM 786 C C . THR A 1 95 ? -1.785 -11.813 10.435 1.00 64.19 95 THR A C 1
ATOM 788 O O . THR A 1 95 ? -1.109 -12.514 11.173 1.00 64.19 95 THR A O 1
ATOM 791 N N . LEU A 1 96 ? -2.168 -10.592 10.828 1.00 56.22 96 LEU A N 1
ATOM 792 C CA . LEU A 1 96 ? -1.851 -10.049 12.162 1.00 56.22 96 LEU A CA 1
ATOM 793 C C . LEU A 1 96 ? -2.514 -10.810 13.333 1.00 56.22 96 LEU A C 1
ATOM 795 O O . LEU A 1 96 ? -2.082 -10.649 14.474 1.00 56.22 96 LEU A O 1
ATOM 799 N N . GLY A 1 97 ? -3.511 -11.667 13.073 1.00 43.03 97 GLY A N 1
ATOM 800 C CA . GLY A 1 97 ? -4.002 -12.653 14.047 1.00 43.03 97 GLY A CA 1
ATOM 801 C C . GLY A 1 97 ? -3.020 -13.811 14.285 1.00 43.03 97 GLY A C 1
ATOM 802 O O . GLY A 1 97 ? -2.997 -14.383 15.369 1.00 43.03 97 GLY A O 1
ATOM 803 N N . ASN A 1 98 ? -2.145 -14.084 13.311 1.00 35.56 98 ASN A N 1
ATOM 804 C CA . ASN A 1 98 ? -1.111 -15.116 13.325 1.00 35.56 98 ASN A CA 1
ATOM 805 C C . ASN A 1 98 ? 0.264 -14.470 13.101 1.00 35.56 98 ASN A C 1
ATOM 807 O O . ASN A 1 98 ? 0.827 -14.564 12.018 1.00 35.56 98 ASN A O 1
ATOM 811 N N . ARG A 1 99 ? 0.769 -13.775 14.131 1.00 36.41 99 ARG A N 1
ATOM 812 C CA . ARG A 1 99 ? 2.174 -13.348 14.318 1.00 36.41 99 ARG A CA 1
ATOM 813 C C . ARG A 1 99 ? 3.021 -13.281 13.035 1.00 36.41 99 ARG A C 1
ATOM 815 O O . ARG A 1 99 ? 3.691 -14.245 12.680 1.00 36.41 99 ARG A O 1
ATOM 822 N N . VAL A 1 100 ? 3.122 -12.095 12.444 1.00 32.81 100 VAL A N 1
ATOM 823 C CA . VAL A 1 100 ? 4.317 -11.724 11.674 1.00 32.81 100 VAL A CA 1
ATOM 824 C C . VAL A 1 100 ? 4.860 -10.438 12.279 1.00 32.81 100 VAL A C 1
ATOM 826 O O . VAL A 1 100 ? 4.520 -9.325 11.882 1.00 32.81 100 VAL A O 1
ATOM 829 N N . ILE A 1 101 ? 5.635 -10.645 13.341 1.00 33.06 101 ILE A N 1
ATOM 830 C CA . ILE A 1 101 ? 6.605 -9.696 13.880 1.00 33.06 101 ILE A CA 1
ATOM 831 C C . ILE A 1 101 ? 7.898 -9.958 13.102 1.00 33.06 101 ILE A C 1
ATOM 833 O O . ILE A 1 101 ? 8.261 -11.119 12.914 1.00 33.06 101 ILE A O 1
ATOM 837 N N . LEU A 1 102 ? 8.557 -8.891 12.649 1.00 34.12 102 LEU A N 1
ATOM 838 C CA . LEU A 1 102 ? 9.993 -8.912 12.371 1.00 34.12 102 LEU A CA 1
ATOM 839 C C . LEU A 1 102 ? 10.736 -8.527 13.645 1.00 34.12 102 LEU A C 1
ATOM 841 O O . LEU A 1 102 ? 10.510 -7.373 14.098 1.00 34.12 102 LEU A O 1
#

pLDDT: mean 80.09, std 18.34, range [32.81, 98.12]

Sequence (102 aa):
MLEFFRIYFVTRVKSNTKIEIINPVDLNTKDKESNILLDADVMLGDHTSKTRMKHEMRLVRVKTIDRDNKEKIIDILNNRFDLEAHIIAKSYKKTLGNRVIL